Protein AF-A0A821RVP7-F1 (afdb_monomer_lite)

Structure (mmCIF, N/CA/C/O backbone):
data_AF-A0A821RVP7-F1
#
_entry.id   AF-A0A821RVP7-F1
#
loop_
_atom_site.group_PDB
_atom_site.id
_atom_site.type_symbol
_atom_site.label_atom_id
_atom_site.label_alt_id
_atom_site.label_comp_id
_atom_site.label_asym_id
_atom_site.label_entity_id
_atom_site.label_seq_id
_atom_site.pdbx_PDB_ins_code
_atom_site.Cartn_x
_atom_site.Cartn_y
_atom_site.Cartn_z
_atom_site.occupancy
_atom_site.B_iso_or_equiv
_atom_site.auth_seq_id
_atom_site.auth_comp_id
_atom_site.auth_asym_id
_atom_site.auth_atom_id
_atom_site.pdbx_PDB_model_num
ATOM 1 N N . MET A 1 1 ? 6.233 19.933 12.394 1.00 70.19 1 MET A N 1
ATOM 2 C CA . MET A 1 1 ? 6.337 18.814 11.424 1.00 70.19 1 MET A CA 1
ATOM 3 C C . MET A 1 1 ? 7.569 17.988 11.780 1.00 70.19 1 MET A C 1
ATOM 5 O O . MET A 1 1 ? 8.548 18.591 12.192 1.00 70.19 1 MET A O 1
ATOM 9 N N . CYS A 1 2 ? 7.526 16.652 11.688 1.00 87.62 2 CYS A N 1
ATOM 10 C CA . CYS A 1 2 ? 8.722 15.821 11.910 1.00 87.62 2 CYS A CA 1
ATOM 11 C C . CYS A 1 2 ? 9.646 15.898 10.683 1.00 87.62 2 CYS A C 1
ATOM 13 O O . CYS A 1 2 ? 9.154 15.928 9.555 1.00 87.62 2 CYS A O 1
ATOM 15 N N . ALA A 1 3 ? 10.965 15.889 10.887 1.00 90.12 3 ALA A N 1
ATOM 16 C CA . ALA A 1 3 ? 11.925 15.782 9.787 1.00 90.12 3 ALA A CA 1
ATOM 17 C C . ALA A 1 3 ? 11.928 14.361 9.188 1.00 90.12 3 ALA A C 1
ATOM 19 O O . ALA A 1 3 ? 11.632 13.383 9.880 1.00 90.12 3 ALA A O 1
ATOM 20 N N . ARG A 1 4 ? 12.284 14.235 7.904 1.00 82.75 4 ARG A N 1
ATOM 21 C CA . ARG A 1 4 ? 12.359 12.937 7.214 1.00 82.75 4 ARG A CA 1
ATOM 22 C C . ARG A 1 4 ? 13.430 12.051 7.860 1.00 82.75 4 ARG A C 1
ATOM 24 O O . ARG A 1 4 ? 14.545 12.509 8.083 1.00 82.75 4 ARG A O 1
ATOM 31 N N . ARG A 1 5 ? 13.100 10.781 8.109 1.00 81.44 5 ARG A N 1
ATOM 32 C CA . ARG A 1 5 ? 13.926 9.769 8.797 1.00 81.44 5 ARG A CA 1
ATOM 33 C C . ARG A 1 5 ? 14.326 10.157 10.227 1.00 81.44 5 ARG A C 1
ATOM 35 O O . ARG A 1 5 ? 15.293 9.619 10.752 1.00 81.44 5 ARG A O 1
ATOM 42 N N . SER A 1 6 ? 13.595 11.077 10.856 1.00 90.81 6 SER A N 1
ATOM 43 C CA . SER A 1 6 ? 13.812 11.424 12.263 1.00 90.81 6 SER A CA 1
ATOM 44 C C . SER A 1 6 ? 13.105 10.451 13.201 1.00 90.81 6 SER A C 1
ATOM 46 O O . SER A 1 6 ? 12.112 9.825 12.828 1.00 90.81 6 SER A O 1
ATOM 48 N N . GLN A 1 7 ? 13.564 10.407 14.451 1.00 90.75 7 GLN A N 1
ATOM 49 C CA . GLN A 1 7 ? 12.915 9.661 15.529 1.00 90.75 7 GLN A CA 1
ATOM 50 C C . GLN A 1 7 ? 11.424 10.030 15.675 1.00 90.75 7 GLN A C 1
ATOM 52 O O . GLN A 1 7 ? 10.574 9.150 15.740 1.00 90.75 7 GLN A O 1
ATOM 57 N N . CYS A 1 8 ? 11.093 11.323 15.578 1.00 92.44 8 CYS A N 1
ATOM 58 C CA . CYS A 1 8 ? 9.714 11.831 15.567 1.00 92.44 8 CYS A CA 1
ATOM 59 C C . CYS A 1 8 ? 8.853 11.200 14.457 1.00 92.44 8 CYS A C 1
ATOM 61 O O . CYS A 1 8 ? 7.689 10.874 14.687 1.00 92.44 8 CYS A O 1
ATOM 63 N N . GLU A 1 9 ? 9.394 11.033 13.239 1.00 89.75 9 GLU A N 1
ATOM 64 C CA . GLU A 1 9 ? 8.648 10.399 12.138 1.00 89.75 9 GLU A CA 1
ATOM 65 C C . GLU A 1 9 ? 8.383 8.922 12.446 1.00 89.75 9 GLU A C 1
ATOM 67 O O . GLU A 1 9 ? 7.269 8.448 12.230 1.00 89.75 9 GLU A O 1
ATOM 72 N N . LEU A 1 10 ? 9.386 8.213 12.972 1.00 87.69 10 LEU A N 1
ATOM 73 C CA . LEU A 1 10 ? 9.284 6.792 13.304 1.00 87.69 10 LEU A CA 1
ATOM 74 C C . LEU A 1 10 ? 8.268 6.541 14.424 1.00 87.69 10 LEU A C 1
ATOM 76 O O . LEU A 1 10 ? 7.445 5.640 14.296 1.00 87.69 10 LEU A O 1
ATOM 80 N N . GLU A 1 11 ? 8.270 7.369 15.468 1.00 91.12 11 GLU A N 1
ATOM 81 C CA . GLU A 1 11 ? 7.310 7.296 16.579 1.00 91.12 11 GLU A CA 1
ATOM 82 C C . GLU A 1 11 ? 5.879 7.593 16.132 1.00 91.12 11 GLU A C 1
ATOM 84 O O . GLU A 1 11 ? 4.936 6.897 16.513 1.00 91.12 11 GLU A O 1
ATOM 89 N N . LYS A 1 12 ? 5.689 8.603 15.275 1.00 91.19 12 LYS A N 1
ATOM 90 C CA . LYS A 1 12 ? 4.366 8.867 14.698 1.00 91.19 12 LYS A CA 1
ATOM 91 C C . LYS A 1 12 ? 3.891 7.724 13.819 1.00 91.19 12 LYS A C 1
ATOM 93 O O . LYS A 1 12 ? 2.705 7.407 13.823 1.00 91.19 12 LYS A O 1
ATOM 98 N N . LEU A 1 13 ? 4.799 7.125 13.055 1.00 90.81 13 LEU A N 1
ATOM 99 C CA . LEU A 1 13 ? 4.463 5.998 12.207 1.00 90.81 13 LEU A CA 1
ATOM 100 C C . LEU A 1 13 ? 4.052 4.793 13.059 1.00 90.81 13 LEU A C 1
ATOM 102 O O . LEU A 1 13 ? 2.975 4.263 12.836 1.00 90.81 13 LEU A O 1
ATOM 106 N N . SER A 1 14 ? 4.835 4.413 14.070 1.00 88.94 14 SER A N 1
ATOM 107 C CA . SER A 1 14 ? 4.558 3.229 14.898 1.00 88.94 14 SER A CA 1
ATOM 108 C C . SER A 1 14 ? 3.291 3.335 15.751 1.00 88.94 14 SER A C 1
ATOM 110 O O . SER A 1 14 ? 2.691 2.319 16.091 1.00 88.94 14 SER A O 1
ATOM 112 N N . THR A 1 15 ? 2.861 4.553 16.083 1.00 92.94 15 THR A N 1
ATOM 113 C CA . THR A 1 15 ? 1.634 4.811 16.856 1.00 92.94 15 THR A CA 1
ATOM 114 C C . THR A 1 15 ? 0.389 4.992 15.983 1.00 92.94 15 THR A C 1
ATOM 116 O O . THR A 1 15 ? -0.731 5.023 16.495 1.00 92.94 15 THR A O 1
ATOM 119 N N . SER A 1 16 ? 0.549 5.088 14.660 1.00 95.12 16 SER A N 1
ATOM 120 C CA . SER A 1 16 ? -0.564 5.253 13.723 1.00 95.12 16 SER A CA 1
ATOM 121 C C . SER A 1 16 ? -1.137 3.904 13.290 1.00 95.12 16 SER A C 1
ATOM 123 O O . SER A 1 16 ? -0.413 3.021 12.848 1.00 95.12 16 SER A O 1
ATOM 125 N N . LYS A 1 17 ? -2.467 3.758 13.315 1.00 96.81 17 LYS A N 1
ATOM 126 C CA . LYS A 1 17 ? -3.141 2.547 12.799 1.00 96.81 17 LYS A CA 1
ATOM 127 C C . LYS A 1 17 ? -3.002 2.397 11.283 1.00 96.81 17 LYS A C 1
ATO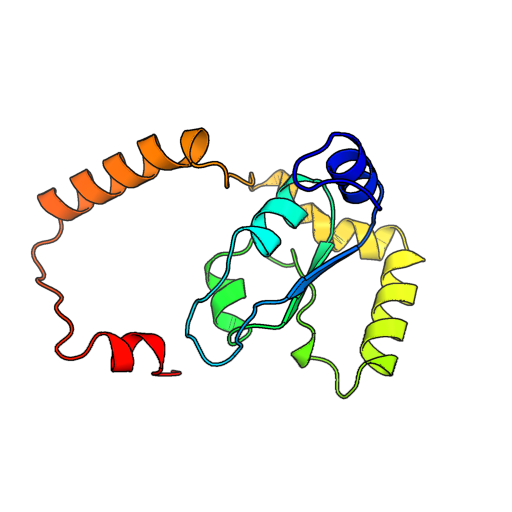M 129 O O . LYS A 1 17 ? -2.848 1.292 10.769 1.00 96.81 17 LYS A O 1
ATOM 134 N N . PHE A 1 18 ? -3.054 3.518 10.568 1.00 97.88 18 PHE A N 1
ATOM 135 C CA . PHE A 1 18 ? -3.056 3.559 9.110 1.00 97.88 18 PHE A CA 1
ATOM 136 C C . PHE A 1 18 ? -1.957 4.473 8.580 1.00 97.88 18 PHE A C 1
ATOM 138 O O . PHE A 1 18 ? -1.623 5.482 9.202 1.00 97.88 18 PHE A O 1
ATOM 145 N N . TYR A 1 19 ? -1.451 4.154 7.392 1.00 97.12 19 TYR A N 1
ATOM 146 C CA . TYR A 1 19 ? -0.480 4.979 6.682 1.00 97.12 19 TYR A CA 1
ATOM 147 C C . TYR A 1 19 ? -0.873 5.144 5.211 1.00 97.12 19 TYR A C 1
ATOM 149 O O . TYR A 1 19 ? -1.109 4.157 4.516 1.00 97.12 19 TYR A O 1
ATOM 157 N N . LEU A 1 20 ? -0.918 6.385 4.716 1.00 96.88 20 LEU A N 1
ATOM 158 C CA . LEU A 1 20 ? -1.166 6.673 3.299 1.00 96.88 20 LEU A CA 1
ATOM 159 C C . LEU A 1 20 ? 0.091 6.356 2.474 1.00 96.88 20 LEU A C 1
ATOM 161 O O . LEU A 1 20 ? 0.977 7.192 2.299 1.00 96.88 20 LEU A O 1
ATOM 165 N N . ALA A 1 21 ? 0.161 5.133 1.955 1.00 96.75 21 ALA A N 1
ATOM 166 C CA . ALA A 1 21 ? 1.231 4.644 1.091 1.00 96.75 21 ALA A CA 1
ATOM 167 C C . ALA A 1 21 ? 0.887 4.888 -0.389 1.00 96.75 21 ALA A C 1
ATOM 169 O O . ALA A 1 21 ? 0.790 3.956 -1.188 1.00 96.75 21 ALA A O 1
ATOM 170 N N . PHE A 1 22 ? 0.638 6.149 -0.744 1.00 97.31 22 PHE A N 1
ATOM 171 C CA . PHE A 1 22 ? 0.257 6.526 -2.105 1.00 97.31 22 PHE A CA 1
ATOM 172 C C . PHE A 1 22 ? 1.483 6.660 -2.997 1.00 97.31 22 PHE A C 1
ATOM 174 O O . PHE A 1 22 ? 2.512 7.218 -2.602 1.00 97.31 22 PHE A O 1
ATOM 181 N N . GLU A 1 23 ? 1.353 6.170 -4.221 1.00 96.06 23 GLU A N 1
ATOM 182 C CA . GLU A 1 23 ? 2.386 6.298 -5.227 1.00 96.06 23 GLU A CA 1
ATOM 183 C C . GLU A 1 23 ? 2.199 7.553 -6.059 1.00 96.06 23 GLU A C 1
ATOM 185 O O . GLU A 1 23 ? 1.084 8.003 -6.316 1.00 96.06 23 GLU A O 1
ATOM 190 N N . SER A 1 24 ? 3.322 8.130 -6.482 1.00 92.75 24 SER A N 1
ATOM 191 C CA . SER A 1 24 ? 3.342 9.358 -7.283 1.00 92.75 24 SER A CA 1
ATOM 192 C C . SER A 1 24 ? 2.682 9.179 -8.651 1.00 92.75 24 SER A C 1
ATOM 194 O O . SER A 1 24 ? 2.331 10.158 -9.302 1.00 92.75 24 SER A O 1
ATOM 196 N N . THR A 1 25 ? 2.505 7.936 -9.099 1.00 87.81 25 THR A N 1
ATOM 197 C CA . THR A 1 25 ? 1.805 7.599 -10.332 1.00 87.81 25 THR A CA 1
ATOM 198 C C . THR A 1 25 ? 1.065 6.277 -10.190 1.00 87.81 25 THR A C 1
ATOM 200 O O . THR A 1 25 ? 1.545 5.337 -9.560 1.00 87.81 25 THR A O 1
ATOM 203 N N . THR A 1 26 ? -0.107 6.200 -10.818 1.00 86.94 26 THR A N 1
ATOM 204 C CA . THR A 1 26 ? -0.892 4.960 -10.915 1.00 86.94 26 THR A CA 1
ATOM 205 C C . THR A 1 26 ? -0.751 4.264 -12.268 1.00 86.94 26 THR A C 1
ATOM 207 O O . THR A 1 26 ? -1.261 3.161 -12.441 1.00 86.94 26 THR A O 1
ATOM 210 N N . LEU A 1 27 ? -0.061 4.904 -13.219 1.00 84.00 27 LEU A N 1
ATOM 211 C CA . LEU A 1 27 ? 0.050 4.453 -14.609 1.00 84.00 27 LEU A CA 1
ATOM 212 C C . LEU A 1 27 ? 1.157 3.418 -14.816 1.00 84.00 27 LEU A C 1
ATOM 214 O O . LEU A 1 27 ? 1.225 2.791 -15.867 1.00 84.00 27 LEU A O 1
ATOM 218 N N . ARG A 1 28 ? 2.062 3.276 -13.846 1.00 84.75 28 ARG A N 1
ATOM 219 C CA . ARG A 1 28 ? 3.213 2.383 -13.954 1.00 84.75 28 ARG A CA 1
ATOM 220 C C . ARG A 1 28 ? 2.874 1.031 -13.359 1.00 84.75 28 ARG A C 1
ATOM 222 O O . ARG A 1 28 ? 2.549 0.938 -12.173 1.00 84.75 28 ARG A O 1
ATOM 229 N N . ARG A 1 29 ? 2.990 -0.011 -14.181 1.00 83.69 29 ARG A N 1
ATOM 230 C CA . ARG A 1 29 ? 2.893 -1.399 -13.735 1.00 83.69 29 ARG A CA 1
ATOM 231 C C . ARG A 1 29 ? 3.901 -1.640 -12.613 1.00 83.69 29 ARG A C 1
ATOM 233 O O . ARG A 1 29 ? 5.052 -1.223 -12.705 1.00 83.69 29 ARG A O 1
ATOM 240 N N . ASP A 1 30 ? 3.446 -2.302 -11.552 1.00 87.06 30 ASP A N 1
ATOM 241 C CA . ASP A 1 30 ? 4.285 -2.788 -10.447 1.00 87.06 30 ASP A CA 1
ATOM 242 C C . ASP A 1 30 ? 5.097 -1.714 -9.702 1.00 87.06 30 ASP A C 1
ATOM 244 O O . ASP A 1 30 ? 5.980 -2.037 -8.907 1.00 87.06 30 ASP A O 1
ATOM 248 N N . TYR A 1 31 ? 4.774 -0.434 -9.904 1.00 91.81 31 TYR A N 1
ATOM 249 C CA . TYR A 1 31 ? 5.430 0.677 -9.229 1.00 91.81 31 TYR A CA 1
ATOM 250 C C . TYR A 1 31 ? 4.963 0.767 -7.774 1.00 91.81 31 TYR A C 1
ATOM 252 O O . TYR A 1 31 ? 4.017 1.480 -7.452 1.00 91.81 31 TYR A O 1
ATOM 260 N N . ILE A 1 32 ? 5.611 -0.014 -6.910 1.00 94.06 32 ILE A N 1
ATOM 261 C CA . ILE A 1 32 ? 5.384 -0.079 -5.463 1.00 94.06 32 ILE A CA 1
ATOM 262 C C . ILE A 1 32 ? 6.711 0.247 -4.776 1.00 94.06 32 ILE A C 1
ATOM 264 O O . ILE A 1 32 ? 7.713 -0.441 -4.967 1.00 94.06 32 ILE A O 1
ATOM 268 N N . THR A 1 33 ? 6.726 1.321 -3.994 1.00 93.56 33 THR A N 1
ATOM 269 C CA . THR A 1 33 ? 7.944 1.926 -3.441 1.00 93.56 33 THR A CA 1
ATOM 270 C C . THR A 1 33 ? 8.137 1.600 -1.960 1.00 93.56 33 THR A C 1
ATOM 272 O O . THR A 1 33 ? 7.416 0.795 -1.364 1.00 93.56 33 THR A O 1
ATOM 275 N N . GLU A 1 34 ? 9.122 2.241 -1.325 1.00 92.88 34 GLU A N 1
ATOM 276 C CA . GLU A 1 34 ? 9.436 2.062 0.089 1.00 92.88 34 GLU A CA 1
ATOM 277 C C . GLU A 1 34 ? 8.266 2.416 1.005 1.00 92.88 34 GLU A C 1
ATOM 279 O O . GLU A 1 34 ? 8.191 1.883 2.106 1.00 92.88 34 GLU A O 1
ATOM 284 N N . LYS A 1 35 ? 7.342 3.285 0.570 1.00 93.56 35 LYS A N 1
ATOM 285 C CA . LYS A 1 35 ? 6.198 3.729 1.384 1.00 93.56 35 LYS A CA 1
ATOM 286 C C . LYS A 1 35 ? 5.354 2.547 1.857 1.00 93.56 35 LYS A C 1
ATOM 288 O O . LYS A 1 35 ? 5.012 2.473 3.037 1.00 93.56 35 LYS A O 1
ATOM 293 N N . PHE A 1 36 ? 5.069 1.614 0.948 1.00 96.62 36 PHE A N 1
ATOM 294 C CA . PHE A 1 36 ? 4.301 0.408 1.238 1.00 96.62 36 PHE A CA 1
ATOM 295 C C . PHE A 1 36 ? 5.017 -0.466 2.269 1.00 96.62 36 PHE A C 1
ATOM 297 O O . PHE A 1 36 ? 4.488 -0.745 3.343 1.00 96.62 36 PHE A O 1
ATOM 304 N N . TRP A 1 37 ? 6.266 -0.829 1.998 1.00 94.81 37 TRP A N 1
ATOM 305 C CA . TRP A 1 37 ? 7.019 -1.737 2.860 1.00 94.81 37 TRP A CA 1
ATOM 306 C C . TRP A 1 37 ? 7.377 -1.132 4.216 1.00 94.81 37 TRP A C 1
ATOM 308 O O . TRP A 1 37 ? 7.293 -1.805 5.244 1.00 94.81 37 TRP A O 1
ATOM 318 N N . ARG A 1 38 ? 7.709 0.163 4.235 1.00 92.38 38 ARG A N 1
ATOM 319 C CA . ARG A 1 38 ? 7.978 0.923 5.456 1.00 92.38 38 ARG A CA 1
ATOM 320 C C . ARG A 1 38 ? 6.772 0.896 6.385 1.00 92.38 38 ARG A C 1
ATOM 322 O O . ARG A 1 38 ? 6.952 0.694 7.581 1.00 92.38 38 ARG A O 1
ATOM 329 N N . SER A 1 39 ? 5.563 1.051 5.847 1.00 94.44 39 SER A N 1
ATOM 330 C CA . SER A 1 39 ? 4.331 1.025 6.639 1.00 94.44 39 SER A CA 1
ATOM 331 C C . SER A 1 39 ? 4.087 -0.337 7.304 1.00 94.44 39 SER A C 1
ATOM 333 O O . SER A 1 39 ? 3.847 -0.391 8.512 1.00 94.44 39 SER A O 1
ATOM 335 N N . LEU A 1 40 ? 4.267 -1.437 6.561 1.00 95.69 40 LEU A N 1
ATOM 336 C CA . LEU A 1 40 ? 4.130 -2.795 7.089 1.00 95.69 40 LEU A CA 1
ATOM 337 C C . LEU A 1 40 ? 5.193 -3.088 8.154 1.00 95.69 40 LEU A C 1
ATOM 339 O O . LEU A 1 40 ? 4.885 -3.687 9.186 1.00 95.69 40 LEU A O 1
ATOM 343 N N . SER A 1 41 ? 6.430 -2.636 7.939 1.00 93.00 41 SER A N 1
ATOM 344 C CA . SER A 1 41 ? 7.530 -2.831 8.888 1.00 93.00 41 SER A CA 1
ATOM 345 C C . SER A 1 41 ? 7.323 -2.107 10.219 1.00 93.00 41 SER A C 1
ATOM 347 O O . SER A 1 41 ? 7.860 -2.560 11.222 1.00 93.00 41 SER A O 1
ATOM 349 N N . HIS A 1 42 ? 6.547 -1.020 10.249 1.00 92.44 42 HIS A N 1
ATOM 350 C CA . HIS A 1 42 ? 6.300 -0.224 11.460 1.00 92.44 42 HIS A CA 1
ATOM 351 C C . HIS A 1 42 ? 4.953 -0.521 12.124 1.00 92.44 42 HIS A C 1
ATOM 353 O O . HIS A 1 42 ? 4.474 0.271 12.924 1.00 92.44 42 HIS A O 1
ATOM 359 N N . GLY A 1 43 ? 4.318 -1.648 11.797 1.00 93.56 43 GLY A N 1
ATOM 360 C CA . GLY A 1 43 ? 3.082 -2.052 12.475 1.00 93.56 43 GLY A CA 1
ATOM 361 C C . GLY A 1 43 ? 1.806 -1.410 11.930 1.00 93.56 43 GLY A C 1
ATOM 362 O O . GLY A 1 43 ? 0.727 -1.792 12.361 1.00 93.56 43 GLY A O 1
ATOM 363 N N . THR A 1 44 ? 1.899 -0.508 10.954 1.00 96.00 44 THR A N 1
ATOM 364 C CA . THR A 1 44 ? 0.732 0.192 10.393 1.00 96.00 44 THR A CA 1
ATOM 365 C C . THR A 1 44 ? 0.074 -0.594 9.259 1.00 96.00 44 THR A C 1
ATOM 367 O O . THR A 1 44 ? 0.722 -1.417 8.603 1.00 96.00 44 THR A O 1
ATOM 370 N N . ILE A 1 45 ? -1.204 -0.314 8.990 1.00 98.06 45 ILE A N 1
ATOM 371 C CA . ILE A 1 45 ? -1.915 -0.816 7.810 1.00 98.06 45 ILE A CA 1
ATOM 372 C C . ILE A 1 45 ? -1.736 0.185 6.649 1.00 98.06 45 ILE A C 1
ATOM 374 O O . ILE A 1 45 ? -2.237 1.313 6.736 1.00 98.06 45 ILE A O 1
ATOM 378 N N . PRO A 1 46 ? -1.055 -0.184 5.547 1.00 98.12 46 PRO A N 1
ATOM 379 C CA . PRO A 1 46 ? -0.985 0.659 4.360 1.00 98.12 46 PRO A CA 1
ATOM 380 C C . PRO A 1 46 ? -2.350 0.830 3.699 1.00 98.12 46 PRO A C 1
ATOM 382 O O . PRO A 1 46 ? -3.009 -0.143 3.328 1.00 98.12 46 PRO A O 1
ATOM 385 N N . ILE A 1 47 ? -2.707 2.085 3.451 1.00 98.56 47 ILE A N 1
ATOM 386 C CA . ILE A 1 47 ? -3.740 2.487 2.501 1.00 98.56 47 ILE A CA 1
ATOM 387 C C . ILE A 1 47 ? -3.012 2.833 1.206 1.00 98.56 47 ILE A C 1
ATOM 389 O O . ILE A 1 47 ? -2.245 3.798 1.162 1.00 98.56 47 ILE A O 1
ATOM 393 N N . VAL A 1 48 ? -3.214 2.039 0.162 1.00 98.25 48 VAL A N 1
ATOM 394 C CA . VAL A 1 48 ? -2.448 2.159 -1.081 1.00 98.25 48 VAL A CA 1
ATOM 395 C C . VAL A 1 48 ? -3.277 2.790 -2.192 1.00 98.25 48 VAL A C 1
ATOM 397 O O . VAL A 1 48 ? -4.461 2.496 -2.360 1.00 98.25 48 VAL A O 1
ATOM 400 N N . PHE A 1 49 ? -2.623 3.628 -2.989 1.00 97.00 49 PHE A N 1
ATOM 401 C CA . PHE A 1 49 ? -3.160 4.185 -4.226 1.00 97.00 49 PHE A CA 1
ATOM 402 C C . PHE A 1 49 ? -2.025 4.217 -5.248 1.00 97.00 49 PHE A C 1
ATOM 404 O O . PHE A 1 49 ? -1.076 4.981 -5.098 1.00 97.00 49 PHE A O 1
ATOM 411 N N . GLY A 1 50 ? -2.087 3.344 -6.251 1.00 94.19 50 GLY A N 1
ATOM 412 C CA . GLY A 1 50 ? -0.971 3.097 -7.164 1.00 94.19 50 GLY A CA 1
ATOM 413 C C . GLY A 1 50 ? -1.378 2.167 -8.314 1.00 94.19 50 GLY A C 1
ATOM 414 O O . GLY A 1 50 ? -2.472 2.373 -8.868 1.00 94.19 50 GLY A O 1
ATOM 415 N N . PRO A 1 51 ? -0.546 1.170 -8.686 1.00 93.75 51 PRO A N 1
ATOM 416 C CA . PRO A 1 51 ? -0.865 0.197 -9.736 1.00 93.75 51 PRO A CA 1
ATOM 417 C C . PRO A 1 51 ? -2.124 -0.627 -9.426 1.00 93.75 51 PRO A C 1
ATOM 419 O O . PRO A 1 51 ? -2.739 -0.486 -8.366 1.00 93.75 51 PRO A O 1
ATOM 422 N N . LYS A 1 52 ? -2.528 -1.498 -10.363 1.00 93.56 52 LYS A N 1
ATOM 423 C CA . LYS A 1 52 ? -3.660 -2.427 -10.187 1.00 93.56 52 LYS A CA 1
ATOM 424 C C . LYS A 1 52 ? -3.499 -3.246 -8.897 1.00 93.56 52 LYS A C 1
ATOM 426 O O . LYS A 1 52 ? -2.388 -3.628 -8.535 1.00 93.56 52 LYS A O 1
ATOM 431 N N . ARG A 1 53 ? -4.617 -3.584 -8.243 1.00 95.44 53 ARG A N 1
ATOM 432 C CA . ARG A 1 53 ? -4.650 -4.384 -7.002 1.00 95.44 53 ARG A CA 1
ATOM 433 C C . ARG A 1 53 ? -3.796 -5.658 -7.089 1.00 95.44 53 ARG A C 1
ATOM 435 O O . ARG A 1 53 ? -3.005 -5.926 -6.189 1.00 95.44 53 ARG A O 1
ATOM 442 N N . ARG A 1 54 ? -3.865 -6.365 -8.223 1.00 94.25 54 ARG A N 1
ATOM 443 C CA . ARG A 1 54 ? -3.085 -7.586 -8.497 1.00 94.25 54 ARG A CA 1
ATOM 444 C C . ARG A 1 54 ? -1.567 -7.401 -8.368 1.00 94.25 54 ARG A C 1
ATOM 446 O O . ARG A 1 54 ? -0.879 -8.335 -7.969 1.00 94.25 54 ARG A O 1
ATOM 453 N N . SER A 1 55 ? -1.030 -6.214 -8.675 1.00 94.19 55 SER A N 1
ATOM 454 C CA . SER A 1 55 ? 0.399 -5.917 -8.491 1.00 94.19 55 SER A CA 1
ATOM 455 C C . SER A 1 55 ? 0.805 -5.965 -7.019 1.00 94.19 55 SER A C 1
ATOM 457 O O . SER A 1 55 ? 1.887 -6.453 -6.705 1.00 94.19 55 SER A O 1
ATOM 459 N N . TYR A 1 56 ? -0.070 -5.503 -6.120 1.00 96.00 56 TYR A N 1
ATOM 460 C CA . TYR A 1 56 ? 0.141 -5.614 -4.679 1.00 96.00 56 TYR A CA 1
ATOM 461 C C . TYR A 1 56 ? -0.051 -7.055 -4.212 1.00 96.00 56 TYR A C 1
ATOM 463 O O . TYR A 1 56 ? 0.818 -7.584 -3.533 1.00 96.00 56 TYR A O 1
ATOM 471 N N . GLU A 1 57 ? -1.138 -7.719 -4.613 1.00 95.94 57 GLU A N 1
ATOM 472 C CA . GLU A 1 57 ? -1.458 -9.091 -4.178 1.00 95.94 57 GLU A CA 1
ATOM 473 C C . GLU A 1 57 ? -0.381 -10.117 -4.546 1.00 95.94 57 GLU A C 1
ATOM 475 O O . GLU A 1 57 ? -0.199 -11.094 -3.828 1.00 95.94 57 GLU A O 1
ATOM 480 N N . ARG A 1 58 ? 0.369 -9.888 -5.630 1.00 94.56 58 ARG A N 1
ATOM 481 C CA . ARG A 1 58 ? 1.468 -10.773 -6.036 1.00 94.56 58 ARG A CA 1
ATOM 482 C C . ARG A 1 58 ? 2.668 -10.737 -5.083 1.00 94.56 58 ARG A C 1
ATOM 484 O O . ARG A 1 58 ? 3.422 -11.703 -5.044 1.00 94.56 58 ARG A O 1
ATOM 491 N N . ILE A 1 59 ? 2.884 -9.629 -4.373 1.00 92.94 59 ILE A N 1
ATOM 492 C CA . ILE A 1 59 ? 4.100 -9.416 -3.565 1.00 92.94 59 ILE A CA 1
ATOM 493 C C . ILE A 1 59 ? 3.810 -9.189 -2.081 1.00 92.94 59 ILE A C 1
ATOM 495 O O . ILE A 1 59 ? 4.680 -9.407 -1.242 1.00 92.94 59 ILE A O 1
ATOM 499 N N . ALA A 1 60 ? 2.611 -8.725 -1.745 1.00 95.81 60 ALA A N 1
ATOM 500 C CA . ALA A 1 60 ? 2.212 -8.423 -0.386 1.00 95.81 60 ALA A CA 1
ATOM 501 C C . ALA A 1 60 ? 1.762 -9.693 0.348 1.00 95.81 60 ALA A C 1
ATOM 503 O O . ALA A 1 60 ? 1.131 -10.565 -0.255 1.00 95.81 60 ALA A O 1
ATOM 504 N N . PRO A 1 61 ? 1.994 -9.782 1.668 1.00 96.56 61 PRO A N 1
ATOM 505 C CA . PRO A 1 61 ? 1.331 -10.788 2.477 1.00 96.56 61 PRO A CA 1
ATOM 506 C C . PRO A 1 61 ? -0.201 -10.691 2.333 1.00 96.56 61 PRO A C 1
ATOM 508 O O . PRO A 1 61 ? -0.751 -9.598 2.154 1.00 96.56 61 PRO A O 1
ATOM 511 N N . PRO A 1 62 ? -0.927 -11.815 2.426 1.00 95.56 62 PRO A N 1
ATOM 512 C CA . PRO A 1 62 ? -2.373 -11.812 2.259 1.00 95.56 62 PRO A CA 1
ATOM 513 C C . PRO A 1 62 ? -3.043 -10.934 3.321 1.00 95.56 62 PRO A C 1
ATOM 515 O O . PRO A 1 62 ? -2.670 -10.965 4.496 1.00 95.56 62 PRO A O 1
ATOM 518 N N . ASN A 1 63 ? -4.062 -10.180 2.903 1.00 96.94 63 ASN A N 1
ATOM 519 C CA . ASN A 1 63 ? -4.838 -9.289 3.768 1.00 96.94 63 ASN A CA 1
ATOM 520 C C . ASN A 1 63 ? -3.985 -8.257 4.541 1.00 96.94 63 ASN A C 1
ATOM 522 O O . ASN A 1 63 ? -4.291 -7.935 5.683 1.00 96.94 63 ASN A O 1
ATOM 526 N N . SER A 1 64 ? -2.893 -7.748 3.960 1.00 98.00 64 SER A N 1
ATOM 527 C CA . SER A 1 64 ? -1.987 -6.821 4.657 1.00 98.00 64 SER A CA 1
ATOM 528 C C . SER A 1 64 ? -2.218 -5.337 4.351 1.00 98.00 64 SER A C 1
ATOM 530 O O . SER A 1 64 ? -1.482 -4.503 4.872 1.00 98.00 64 SER A O 1
ATOM 532 N N . PHE A 1 65 ? -3.163 -4.980 3.477 1.00 98.38 65 PHE A N 1
ATOM 533 C CA . PHE A 1 65 ? -3.330 -3.607 2.990 1.00 98.38 65 PHE A CA 1
ATOM 534 C C . PHE A 1 65 ? -4.773 -3.286 2.595 1.00 98.38 65 PHE A C 1
ATOM 536 O O . PHE A 1 65 ? -5.571 -4.182 2.325 1.00 98.38 65 PHE A O 1
ATOM 543 N N . ILE A 1 66 ? -5.081 -1.991 2.512 1.00 98.62 66 ILE A N 1
ATOM 544 C CA . ILE A 1 66 ? -6.359 -1.457 2.032 1.00 98.62 66 ILE A CA 1
ATOM 545 C C . ILE A 1 66 ? -6.119 -0.777 0.681 1.00 98.62 66 ILE A C 1
ATOM 547 O O . ILE A 1 66 ? -5.323 0.157 0.587 1.00 98.62 66 ILE A O 1
ATOM 551 N N . TYR A 1 67 ? -6.791 -1.240 -0.375 1.00 98.31 67 TYR A N 1
ATOM 552 C CA . TYR A 1 67 ? -6.676 -0.669 -1.719 1.00 98.31 67 TYR A CA 1
ATOM 553 C C . TYR A 1 67 ? -7.686 0.467 -1.890 1.00 98.31 67 TYR A C 1
ATOM 555 O O . TYR A 1 67 ? -8.891 0.236 -1.912 1.00 98.31 67 TYR A O 1
ATOM 563 N N . ALA A 1 68 ? -7.213 1.708 -2.010 1.00 98.12 68 ALA A N 1
ATOM 564 C CA . ALA A 1 68 ? -8.094 2.876 -2.018 1.00 98.12 68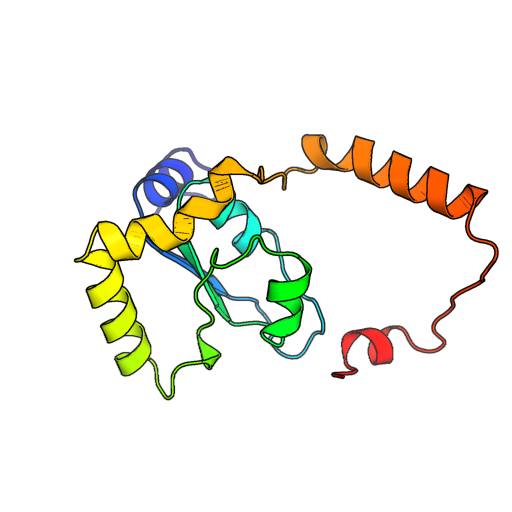 ALA A CA 1
ATOM 565 C C . ALA A 1 68 ? -9.061 2.903 -3.216 1.00 98.12 68 ALA A C 1
ATOM 567 O O . ALA A 1 68 ? -10.157 3.438 -3.091 1.00 98.12 68 ALA A O 1
ATOM 568 N N . LYS A 1 69 ? -8.689 2.302 -4.356 1.00 96.12 69 LYS A N 1
ATOM 569 C CA . LYS A 1 69 ? -9.542 2.250 -5.557 1.00 96.12 69 LYS A CA 1
ATOM 570 C C . LYS A 1 69 ? -10.645 1.178 -5.500 1.00 96.12 69 LYS A C 1
ATOM 572 O O . LYS A 1 69 ? -11.412 1.091 -6.449 1.00 96.12 69 LYS A O 1
ATOM 577 N N . ASP A 1 70 ? -10.741 0.391 -4.423 1.00 97.44 70 ASP A N 1
ATOM 578 C CA . ASP A 1 70 ? -11.892 -0.507 -4.207 1.00 97.44 70 ASP A CA 1
ATOM 579 C C . ASP A 1 70 ? -13.140 0.250 -3.716 1.00 97.44 70 ASP A C 1
ATOM 581 O O . ASP A 1 70 ? -14.233 -0.309 -3.674 1.00 97.44 70 ASP A O 1
ATOM 585 N N . TYR A 1 71 ? -12.989 1.522 -3.338 1.00 98.00 71 TYR A N 1
ATOM 586 C CA . TYR A 1 71 ? -14.064 2.365 -2.827 1.00 98.00 71 TYR A CA 1
ATOM 587 C C . TYR A 1 71 ? -14.510 3.346 -3.911 1.00 98.00 71 TYR A C 1
ATOM 589 O O . TYR A 1 71 ? -13.681 3.899 -4.634 1.00 98.00 71 TYR A O 1
ATOM 597 N N . SER A 1 72 ? -15.820 3.586 -3.999 1.00 96.81 72 SER A N 1
ATOM 598 C CA . SER A 1 72 ? -16.420 4.530 -4.953 1.00 96.81 72 SER A CA 1
ATOM 599 C C . SER A 1 72 ? -15.930 5.963 -4.764 1.00 96.81 72 SER A C 1
ATOM 601 O O . SER A 1 72 ? -15.826 6.719 -5.728 1.00 96.81 72 SER A O 1
ATOM 603 N N . ASP A 1 73 ? -15.643 6.338 -3.518 1.00 97.00 73 ASP A N 1
ATOM 604 C CA . ASP A 1 73 ? -15.334 7.702 -3.118 1.00 97.00 73 ASP A CA 1
ATOM 605 C C . ASP A 1 73 ? -14.535 7.738 -1.794 1.00 97.00 73 ASP A C 1
ATOM 607 O O . ASP A 1 73 ? -14.525 6.763 -1.025 1.00 97.00 73 ASP A O 1
ATOM 611 N N . PRO A 1 74 ? -13.855 8.864 -1.497 1.00 97.44 74 PRO A N 1
ATOM 612 C CA . PRO A 1 74 ? -13.090 9.023 -0.263 1.00 97.44 74 PRO A CA 1
ATOM 613 C C . PRO A 1 74 ? -13.920 8.909 1.022 1.00 97.44 74 PRO A C 1
ATOM 615 O O . PRO A 1 74 ? -13.377 8.507 2.051 1.00 97.44 74 PRO A O 1
ATOM 618 N N . GLN A 1 75 ? -15.210 9.257 1.001 1.00 98.38 75 GLN A N 1
ATOM 619 C CA . GLN A 1 75 ? -16.084 9.195 2.172 1.00 98.38 75 GLN A CA 1
ATOM 620 C C . GLN A 1 75 ? -16.362 7.740 2.564 1.00 98.38 75 GLN A C 1
ATOM 622 O O . GLN A 1 75 ? -16.290 7.397 3.747 1.00 98.38 75 GLN A O 1
ATOM 627 N N . THR A 1 76 ? -16.595 6.869 1.583 1.00 98.50 76 THR A N 1
ATOM 628 C CA . THR A 1 76 ? -16.794 5.431 1.790 1.00 98.50 76 THR A CA 1
ATOM 629 C C . THR A 1 76 ? -15.515 4.768 2.310 1.00 98.50 76 THR A C 1
ATOM 631 O O . THR A 1 76 ? -15.574 4.006 3.278 1.00 98.50 76 THR A O 1
ATOM 634 N N . LEU A 1 77 ? -14.342 5.128 1.769 1.00 98.50 77 LEU A N 1
ATOM 635 C CA . LEU A 1 77 ? -13.055 4.696 2.329 1.00 98.50 77 LEU A CA 1
ATOM 636 C C . LEU A 1 77 ? -12.891 5.178 3.779 1.00 98.50 77 LEU A C 1
ATOM 638 O O . LEU A 1 77 ? -12.550 4.392 4.658 1.00 98.50 77 LEU A O 1
ATOM 642 N N . ALA A 1 78 ? -13.161 6.455 4.057 1.00 98.31 78 ALA A N 1
ATOM 643 C CA . ALA A 1 78 ? -13.036 7.011 5.401 1.00 98.31 78 ALA A CA 1
ATOM 644 C C . ALA A 1 78 ? -13.962 6.317 6.412 1.00 98.31 78 ALA A C 1
ATOM 646 O O . ALA A 1 78 ? -13.563 6.112 7.560 1.00 98.31 78 ALA A O 1
ATOM 647 N N . LYS A 1 79 ? -15.174 5.927 5.995 1.00 98.38 79 LYS A N 1
ATOM 648 C CA . LYS A 1 79 ? -16.092 5.132 6.817 1.00 98.38 79 LYS A CA 1
ATOM 649 C C . LYS A 1 79 ? -15.485 3.768 7.154 1.00 98.38 79 LYS A C 1
ATOM 651 O O . LYS A 1 79 ? -15.366 3.448 8.331 1.00 98.38 79 LYS A O 1
ATOM 656 N N . HIS A 1 80 ? -14.996 3.032 6.154 1.00 98.31 80 HIS A 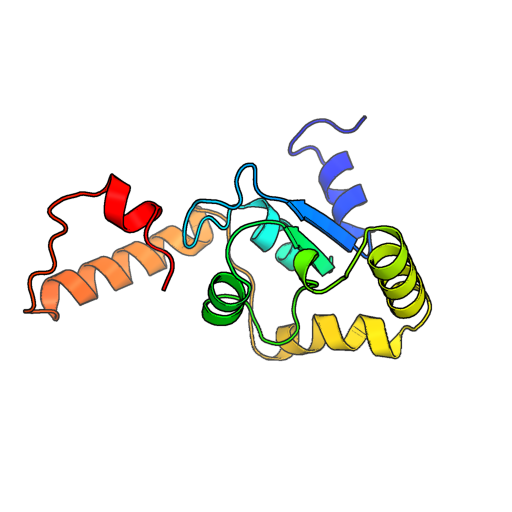N 1
ATOM 657 C CA . HIS A 1 80 ? -14.338 1.737 6.374 1.00 98.31 80 HIS A CA 1
ATOM 658 C C . HIS A 1 80 ? -13.134 1.836 7.320 1.00 98.31 80 HIS A C 1
ATOM 660 O O . HIS A 1 80 ? -12.976 1.020 8.224 1.00 98.31 80 HIS A O 1
ATOM 666 N N . LEU A 1 81 ? -12.299 2.869 7.167 1.0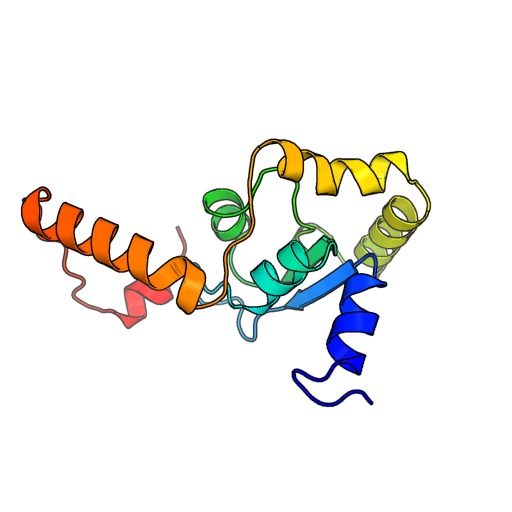0 98.31 81 LEU A N 1
ATOM 667 C CA . LEU A 1 81 ? -11.152 3.091 8.054 1.00 98.31 81 LEU A CA 1
ATOM 668 C C . LEU A 1 81 ? -11.575 3.364 9.503 1.00 98.31 81 LEU A C 1
ATOM 670 O O . LEU A 1 81 ? -10.893 2.919 10.426 1.00 98.31 81 LEU A O 1
ATOM 674 N N . LYS A 1 82 ? -12.692 4.071 9.720 1.00 98.25 82 LYS A N 1
ATOM 675 C CA . LYS A 1 82 ? -13.258 4.267 11.063 1.00 98.25 82 LYS A CA 1
ATOM 676 C C . LYS A 1 82 ? -13.756 2.951 11.648 1.00 98.25 82 LYS A C 1
ATOM 678 O O . LYS A 1 82 ? -13.433 2.665 12.796 1.00 98.25 82 LYS A O 1
ATOM 683 N N . ASP A 1 83 ? -14.465 2.148 10.861 1.00 97.94 83 ASP A N 1
ATOM 684 C CA . ASP A 1 83 ? -15.011 0.863 11.305 1.00 97.94 83 ASP A CA 1
ATOM 685 C C . ASP A 1 83 ? -13.882 -0.110 11.697 1.00 97.94 83 ASP A C 1
ATOM 687 O O . ASP A 1 83 ? -13.876 -0.650 12.806 1.00 97.94 83 ASP A O 1
ATOM 691 N N . VAL A 1 84 ? -12.856 -0.252 10.846 1.00 98.00 84 VAL A N 1
ATOM 692 C CA . VAL A 1 84 ? -11.649 -1.045 11.149 1.00 98.00 84 VAL A CA 1
ATOM 693 C C . VAL A 1 84 ? -10.886 -0.462 12.340 1.00 98.00 84 VAL A C 1
ATOM 695 O O . VAL A 1 84 ? -10.412 -1.196 13.200 1.00 98.00 84 VAL A O 1
ATOM 698 N N . GLY A 1 85 ? -10.759 0.863 12.416 1.00 96.94 85 GLY A N 1
ATOM 699 C CA . GLY A 1 85 ? -10.048 1.539 13.498 1.00 96.94 85 GLY A CA 1
ATOM 700 C C . GLY A 1 85 ? -10.743 1.428 14.858 1.00 96.94 85 GLY A C 1
ATOM 701 O O . GLY A 1 85 ? -10.056 1.469 15.880 1.00 96.94 85 GLY A O 1
ATOM 702 N N . ALA A 1 86 ? -12.068 1.285 14.887 1.00 97.81 86 ALA A N 1
ATOM 703 C CA . ALA A 1 86 ? -12.862 1.141 16.106 1.00 97.81 86 ALA A CA 1
ATOM 704 C C . ALA A 1 86 ? -12.993 -0.319 16.568 1.00 97.81 86 ALA A C 1
ATOM 706 O O . ALA A 1 86 ? -13.188 -0.566 17.756 1.00 97.81 86 ALA A O 1
ATOM 707 N N . ASN A 1 87 ? -12.862 -1.287 15.657 1.00 97.88 87 ASN A N 1
ATOM 708 C CA . ASN A 1 87 ? -13.002 -2.706 15.960 1.00 97.88 87 ASN A CA 1
ATOM 709 C C . ASN A 1 87 ? -11.638 -3.411 16.002 1.00 97.88 87 ASN A C 1
ATOM 711 O O . ASN A 1 87 ? -11.025 -3.684 14.970 1.00 97.88 87 ASN A O 1
ATOM 715 N N . GLN A 1 88 ? -11.194 -3.767 17.210 1.00 96.62 88 GLN A N 1
ATOM 716 C CA . GLN A 1 88 ? -9.910 -4.435 17.429 1.00 96.62 88 GLN A CA 1
ATOM 717 C C . GLN A 1 88 ? -9.787 -5.760 16.657 1.00 96.62 88 GLN A C 1
ATOM 719 O O . GLN A 1 88 ? -8.745 -6.024 16.062 1.00 96.62 88 GLN A O 1
ATOM 724 N N . ASN A 1 89 ? -10.859 -6.554 16.583 1.00 97.50 89 ASN A N 1
ATOM 725 C CA . ASN A 1 89 ? -10.841 -7.828 15.864 1.00 97.50 89 ASN A CA 1
ATOM 726 C C . ASN A 1 89 ? -10.675 -7.624 14.352 1.00 97.50 89 ASN A C 1
ATOM 728 O O . ASN A 1 89 ? -9.967 -8.395 13.706 1.00 97.50 89 ASN A O 1
ATOM 732 N N . GLU A 1 90 ? -11.311 -6.601 13.770 1.00 97.44 90 GLU A N 1
ATOM 733 C CA . GLU A 1 90 ? -11.117 -6.266 12.352 1.00 97.44 90 GLU A CA 1
ATOM 734 C C . GLU A 1 90 ? -9.708 -5.732 12.090 1.00 97.44 90 GLU A C 1
ATOM 736 O O . GLU A 1 90 ? -9.068 -6.144 11.123 1.00 97.44 90 GLU A O 1
ATOM 741 N N . TYR A 1 91 ? -9.194 -4.873 12.973 1.00 97.81 91 TYR A N 1
ATOM 742 C CA . TYR A 1 91 ? -7.829 -4.357 12.892 1.00 97.81 91 TYR A CA 1
ATOM 743 C C . TYR A 1 91 ? -6.790 -5.490 12.906 1.00 97.81 91 TYR A C 1
ATOM 745 O O . TYR A 1 91 ? -5.923 -5.566 12.035 1.00 97.81 91 TYR A O 1
ATOM 753 N N . GLU A 1 92 ? -6.918 -6.439 13.834 1.00 97.00 92 GLU A N 1
ATOM 754 C CA . GLU A 1 92 ? -5.985 -7.560 13.983 1.00 97.00 92 GLU A CA 1
ATOM 755 C C . GLU A 1 92 ? -5.966 -8.506 12.779 1.00 97.00 92 GLU A C 1
ATOM 757 O O . GLU A 1 92 ? -4.928 -9.106 12.479 1.00 97.00 92 GLU A O 1
ATOM 762 N N . LYS A 1 93 ? -7.066 -8.610 12.016 1.00 97.81 93 LYS A N 1
ATOM 763 C CA . LYS A 1 93 ? -7.077 -9.390 10.765 1.00 97.81 93 LYS A CA 1
ATOM 764 C C . LYS A 1 93 ? -6.025 -8.898 9.770 1.00 97.81 93 LYS A C 1
ATOM 766 O O . LYS A 1 93 ? -5.462 -9.734 9.062 1.00 97.81 93 LYS A O 1
ATOM 771 N N . TYR A 1 94 ? -5.710 -7.600 9.751 1.00 98.06 94 TYR A N 1
ATOM 772 C CA . TYR A 1 94 ? -4.667 -7.029 8.886 1.00 98.06 94 TYR A CA 1
ATOM 773 C C . TYR A 1 94 ? -3.236 -7.307 9.364 1.00 98.06 94 TYR A C 1
ATOM 775 O O . TYR A 1 94 ? -2.270 -6.944 8.689 1.00 98.06 94 TYR A O 1
ATOM 783 N N . HIS A 1 95 ? -3.070 -7.967 10.512 1.00 97.31 95 HIS A N 1
ATOM 784 C CA . HIS A 1 95 ? -1.768 -8.314 11.081 1.00 97.31 95 HIS A CA 1
ATOM 785 C C . HIS A 1 95 ? -1.534 -9.819 11.224 1.00 97.31 95 HIS A C 1
ATOM 787 O O . HIS A 1 95 ? -0.403 -10.225 11.487 1.00 97.31 95 HIS A O 1
ATOM 793 N N . LYS A 1 96 ? -2.540 -10.666 10.958 1.00 97.88 96 LYS A N 1
ATOM 794 C CA . LYS A 1 96 ? -2.415 -12.136 11.026 1.00 97.88 96 LYS A CA 1
ATOM 795 C C . LYS A 1 96 ? -1.276 -12.701 10.174 1.00 97.88 96 LYS A C 1
ATOM 797 O O . LYS A 1 96 ? -0.671 -13.704 10.541 1.00 97.88 96 LYS A O 1
ATOM 802 N N . TRP A 1 97 ? -0.959 -12.057 9.052 1.00 97.50 97 TRP A N 1
ATOM 803 C CA . TRP A 1 97 ? 0.130 -12.474 8.168 1.00 97.50 97 TRP A CA 1
ATOM 804 C C . TRP A 1 97 ? 1.505 -12.465 8.857 1.00 97.50 97 TRP A C 1
ATOM 806 O O . TRP A 1 97 ? 2.375 -13.243 8.472 1.00 97.50 97 TRP A O 1
ATOM 816 N N . ARG A 1 98 ? 1.700 -11.661 9.911 1.00 96.44 98 ARG A N 1
ATOM 817 C CA . ARG A 1 98 ? 2.975 -11.568 10.646 1.00 96.44 98 ARG A CA 1
ATOM 818 C C . ARG A 1 98 ? 3.383 -12.877 11.325 1.00 96.44 98 ARG A C 1
ATOM 820 O O . ARG A 1 98 ? 4.553 -13.065 11.620 1.00 96.44 98 ARG A O 1
ATOM 827 N N . MET A 1 99 ? 2.442 -13.803 11.517 1.00 96.31 99 MET A N 1
ATOM 828 C CA . MET A 1 99 ? 2.725 -15.151 12.026 1.00 96.31 99 MET A CA 1
ATOM 829 C C . MET A 1 99 ? 3.514 -16.017 11.032 1.00 96.31 99 MET A C 1
ATOM 831 O O . MET A 1 99 ? 4.071 -17.038 11.423 1.00 96.31 99 MET A O 1
ATOM 835 N N . LYS A 1 100 ? 3.505 -15.661 9.741 1.00 96.94 100 LYS A N 1
ATOM 836 C CA . LYS A 1 100 ? 4.100 -16.458 8.655 1.00 96.94 100 LYS A CA 1
ATOM 837 C C . LYS A 1 100 ? 5.129 -15.698 7.824 1.00 96.94 100 LYS A C 1
ATOM 839 O O . LYS A 1 100 ? 5.952 -16.335 7.178 1.00 96.94 100 LYS A O 1
ATOM 844 N N . TYR A 1 101 ? 5.065 -14.368 7.805 1.00 94.75 101 TYR A N 1
ATOM 845 C CA . TYR A 1 101 ? 5.916 -13.539 6.957 1.00 94.75 101 TYR A CA 1
ATOM 846 C C . TYR A 1 101 ? 6.599 -12.435 7.758 1.00 94.75 101 TYR A C 1
ATOM 848 O O . TYR A 1 101 ? 6.022 -11.865 8.683 1.00 94.75 101 TYR A O 1
ATOM 856 N N . GLU A 1 102 ? 7.803 -12.082 7.322 1.00 91.06 102 GLU A N 1
ATOM 857 C CA . GLU A 1 102 ? 8.583 -10.957 7.824 1.00 91.06 102 GLU A CA 1
ATOM 858 C C . GLU A 1 102 ? 8.701 -9.886 6.732 1.00 91.06 102 GLU A C 1
ATOM 860 O O . GLU A 1 102 ? 8.854 -10.191 5.549 1.00 91.06 102 GLU A O 1
ATOM 865 N N . THR A 1 103 ? 8.652 -8.612 7.118 1.00 90.19 103 THR A N 1
ATOM 866 C CA . THR A 1 103 ? 8.908 -7.498 6.199 1.00 90.19 103 THR A CA 1
ATOM 867 C C . THR A 1 103 ? 10.384 -7.140 6.183 1.00 90.19 103 THR A C 1
ATOM 869 O O . THR A 1 103 ? 10.910 -6.678 7.193 1.00 90.19 103 THR A O 1
ATOM 872 N N . ARG A 1 104 ? 11.024 -7.245 5.017 1.00 86.50 104 ARG A N 1
ATOM 873 C CA . ARG A 1 104 ? 12.385 -6.746 4.777 1.00 86.50 104 ARG A CA 1
ATOM 874 C C . ARG A 1 104 ? 12.353 -5.736 3.642 1.00 86.50 104 ARG A C 1
ATOM 876 O O . ARG A 1 104 ? 11.860 -6.044 2.562 1.00 86.50 104 ARG A O 1
ATOM 883 N N . TYR A 1 105 ? 12.833 -4.520 3.892 1.00 85.69 105 TYR A N 1
ATOM 884 C CA . TYR A 1 105 ? 12.782 -3.439 2.895 1.00 85.69 105 TYR A CA 1
ATOM 885 C C . TYR A 1 105 ? 14.019 -2.542 2.865 1.00 85.69 105 TYR A C 1
ATOM 887 O O . TYR A 1 105 ? 14.189 -1.769 1.922 1.00 85.69 105 TYR A O 1
ATOM 895 N N . LEU A 1 106 ? 14.890 -2.636 3.872 1.00 85.50 106 LEU A N 1
ATOM 896 C CA . LEU A 1 106 ? 16.161 -1.928 3.862 1.00 85.50 106 LEU A CA 1
ATOM 897 C C . LEU A 1 106 ? 17.128 -2.648 2.924 1.00 85.50 106 LEU A C 1
ATOM 899 O O . LEU A 1 106 ? 17.173 -3.877 2.896 1.00 85.50 106 LEU A O 1
ATOM 903 N N . GLY A 1 107 ? 17.926 -1.871 2.183 1.00 81.25 107 GLY A N 1
ATOM 904 C CA . GLY A 1 107 ? 18.911 -2.405 1.235 1.00 81.25 107 GLY A CA 1
ATOM 905 C C . GLY A 1 107 ? 19.814 -3.453 1.881 1.00 81.25 107 GLY A C 1
ATOM 906 O O . GLY A 1 107 ? 19.885 -4.570 1.386 1.00 81.25 107 GLY A O 1
ATOM 907 N N . ARG A 1 108 ? 20.350 -3.153 3.070 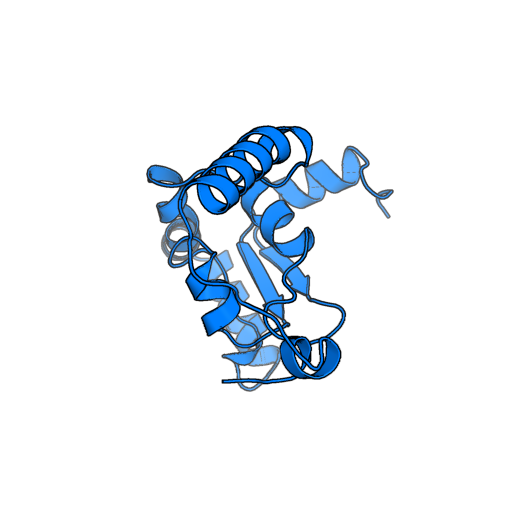1.00 85.00 108 ARG A N 1
ATOM 908 C CA . ARG A 1 108 ? 21.223 -4.061 3.831 1.00 85.00 108 ARG A CA 1
ATOM 909 C C . ARG A 1 108 ? 20.620 -5.451 4.100 1.00 85.00 108 ARG A C 1
ATOM 911 O O . ARG A 1 108 ? 21.357 -6.426 4.153 1.00 85.00 108 ARG A O 1
ATOM 918 N N . ASP A 1 109 ? 19.297 -5.542 4.265 1.00 84.12 109 ASP A N 1
ATOM 919 C CA . ASP A 1 109 ? 18.609 -6.802 4.584 1.00 84.12 109 ASP A CA 1
ATOM 920 C C . ASP A 1 109 ? 18.258 -7.587 3.305 1.00 84.12 109 ASP A C 1
ATOM 922 O O . ASP A 1 109 ? 18.057 -8.802 3.340 1.00 84.12 109 ASP A O 1
ATOM 926 N N . LEU A 1 110 ? 18.150 -6.885 2.171 1.00 85.50 110 LEU A N 1
ATOM 927 C CA . LEU A 1 110 ? 17.687 -7.423 0.893 1.00 85.50 110 LEU A CA 1
ATOM 928 C C . LEU A 1 110 ? 18.818 -7.719 -0.094 1.00 85.50 110 LEU A C 1
ATOM 930 O O . LEU A 1 110 ? 18.686 -8.637 -0.897 1.00 85.50 110 LEU A O 1
ATOM 934 N N . GLU A 1 111 ? 19.904 -6.950 -0.070 1.00 89.25 111 GLU A N 1
ATOM 935 C CA . GLU A 1 111 ? 21.013 -7.051 -1.024 1.00 89.25 111 GLU A CA 1
ATOM 936 C C . GLU A 1 111 ? 21.634 -8.453 -1.068 1.00 89.25 111 GLU A C 1
ATOM 938 O O . GLU A 1 111 ? 21.709 -9.004 -2.169 1.00 89.25 111 GLU A O 1
ATOM 943 N N . PRO A 1 112 ? 21.978 -9.105 0.064 1.00 89.62 112 PRO A N 1
ATOM 944 C CA . PRO A 1 112 ? 22.548 -10.452 0.023 1.00 89.62 112 PRO A CA 1
ATOM 945 C C . PRO A 1 112 ? 21.620 -11.471 -0.652 1.00 89.62 112 PRO A C 1
ATOM 947 O O . PRO A 1 112 ? 22.059 -12.285 -1.464 1.00 89.62 112 PRO A O 1
ATOM 950 N N . VAL A 1 113 ? 20.316 -11.393 -0.362 1.00 87.44 113 VAL A N 1
ATOM 951 C CA . VAL A 1 113 ? 19.303 -12.291 -0.936 1.00 87.44 113 VAL A CA 1
ATOM 952 C C . VAL A 1 113 ? 19.127 -12.021 -2.430 1.00 87.44 113 VAL A C 1
ATOM 954 O O . VAL A 1 113 ? 19.131 -12.957 -3.225 1.00 87.44 113 VAL A O 1
ATOM 957 N N . ARG A 1 114 ? 19.036 -10.747 -2.828 1.00 89.44 114 ARG A N 1
ATOM 958 C CA . ARG A 1 114 ? 18.867 -10.338 -4.230 1.00 89.44 114 ARG A CA 1
ATOM 959 C C . ARG A 1 114 ? 20.049 -10.753 -5.099 1.00 89.44 114 ARG A C 1
ATOM 961 O O . ARG A 1 114 ? 19.835 -11.241 -6.204 1.00 89.44 114 ARG A O 1
ATOM 968 N N . PHE A 1 115 ? 21.280 -10.584 -4.616 1.00 92.31 115 PHE A N 1
ATOM 969 C CA . PHE A 1 115 ? 22.464 -11.004 -5.368 1.00 92.31 115 PHE A CA 1
ATOM 970 C C . PHE A 1 115 ? 22.581 -12.526 -5.460 1.00 92.31 115 PHE A C 1
ATOM 972 O O . PHE A 1 115 ? 22.974 -13.033 -6.509 1.00 92.31 115 PHE A O 1
ATOM 979 N N . CYS A 1 116 ? 22.181 -13.259 -4.418 1.00 92.50 116 CYS A N 1
ATOM 980 C CA . CYS A 1 116 ? 22.106 -14.718 -4.470 1.00 92.50 116 CYS A CA 1
ATOM 981 C C . CYS A 1 116 ? 21.071 -15.193 -5.504 1.00 92.50 116 CYS A C 1
ATOM 983 O O . CYS A 1 116 ? 21.390 -16.011 -6.364 1.00 92.50 116 CYS A O 1
ATOM 985 N N . GLU A 1 117 ? 19.861 -14.626 -5.488 1.00 91.88 117 GLU A N 1
ATOM 986 C CA . GLU A 1 117 ? 18.806 -14.958 -6.453 1.00 91.88 117 GLU A CA 1
ATOM 987 C C . GLU A 1 117 ? 19.221 -14.613 -7.890 1.00 91.88 117 GLU A C 1
ATOM 989 O O . GLU A 1 117 ? 19.015 -15.407 -8.809 1.00 91.88 117 GLU A O 1
ATOM 994 N N . LEU A 1 118 ? 19.851 -13.450 -8.086 1.00 91.50 118 LEU A N 1
ATOM 995 C CA . LEU A 1 118 ? 20.393 -13.047 -9.379 1.00 91.50 118 LEU A CA 1
ATOM 996 C C . LEU A 1 118 ? 21.468 -14.028 -9.860 1.00 91.50 118 LEU A C 1
ATOM 998 O O . LEU A 1 118 ? 21.399 -14.488 -10.997 1.00 91.50 118 LEU A O 1
ATOM 1002 N N . CYS A 1 119 ? 22.430 -14.377 -9.003 1.00 93.31 119 CYS A N 1
ATOM 1003 C CA . CYS A 1 119 ? 23.480 -15.344 -9.320 1.00 93.31 119 CYS A CA 1
ATOM 1004 C C . CYS A 1 119 ? 22.882 -16.707 -9.693 1.00 93.31 119 CYS A C 1
ATOM 1006 O O . CYS A 1 119 ? 23.243 -17.281 -10.720 1.00 93.31 119 CYS A O 1
ATOM 1008 N N . TYR A 1 120 ? 21.912 -17.196 -8.917 1.00 94.19 120 TYR A N 1
ATOM 1009 C CA . TYR A 1 120 ? 21.203 -18.436 -9.215 1.00 94.19 120 TYR A CA 1
ATOM 1010 C C . TYR A 1 120 ? 20.520 -18.378 -10.585 1.00 94.19 120 TYR A C 1
ATOM 1012 O O . TYR A 1 120 ? 20.715 -19.276 -11.404 1.00 94.19 120 TYR A O 1
ATOM 1020 N N . LYS A 1 121 ? 19.772 -17.306 -10.874 1.00 91.81 121 LYS A N 1
ATOM 1021 C CA . LYS A 1 121 ? 19.091 -17.124 -12.164 1.00 91.81 121 LYS A CA 1
ATOM 1022 C C . LYS A 1 121 ? 20.081 -17.081 -13.324 1.00 91.81 121 LYS A C 1
ATOM 1024 O O . LYS A 1 121 ? 19.874 -17.791 -14.298 1.00 91.81 121 LYS A O 1
ATOM 1029 N N . LEU A 1 122 ? 21.185 -16.345 -13.200 1.00 90.69 122 LEU A N 1
ATOM 1030 C CA . LEU A 1 122 ? 22.226 -16.279 -14.234 1.00 90.69 122 LEU A CA 1
ATOM 1031 C C . LEU A 1 122 ? 22.870 -17.643 -14.532 1.00 90.69 122 LEU A C 1
ATOM 1033 O O . LEU A 1 122 ? 23.284 -17.883 -15.663 1.00 90.69 122 LEU A O 1
ATOM 1037 N N . ASN A 1 123 ? 22.947 -18.536 -13.540 1.00 93.50 123 ASN A N 1
ATOM 1038 C CA . ASN A 1 123 ? 23.569 -19.854 -13.692 1.00 93.50 123 ASN A CA 1
ATOM 1039 C C . ASN A 1 123 ? 22.587 -20.977 -14.070 1.00 93.50 123 ASN A C 1
ATOM 1041 O O . ASN A 1 123 ? 23.026 -22.021 -14.553 1.00 93.50 123 ASN A O 1
ATOM 1045 N N . THR A 1 124 ? 21.279 -20.791 -13.865 1.00 94.31 124 THR A N 1
ATOM 1046 C CA . THR A 1 124 ? 20.267 -21.848 -14.071 1.00 94.31 124 THR A CA 1
ATOM 1047 C C . THR A 1 124 ? 19.265 -21.546 -15.179 1.00 94.31 124 THR A C 1
ATOM 1049 O O . THR A 1 124 ? 18.861 -22.468 -15.886 1.00 94.31 124 THR A O 1
ATOM 1052 N N . TYR A 1 125 ? 18.886 -20.281 -15.384 1.00 89.38 125 TYR A N 1
ATOM 1053 C CA . TYR A 1 125 ? 17.965 -19.910 -16.454 1.00 89.38 125 TYR A CA 1
ATOM 1054 C C . TYR A 1 125 ? 18.708 -19.876 -17.789 1.00 89.38 125 TYR A C 1
ATOM 1056 O O . TYR A 1 125 ? 19.700 -19.169 -17.962 1.00 89.38 125 TYR A O 1
ATOM 1064 N N . ARG A 1 126 ? 18.217 -20.664 -18.747 1.00 85.38 126 ARG A N 1
ATOM 1065 C CA . ARG A 1 126 ? 18.735 -20.707 -20.122 1.00 85.38 126 ARG A CA 1
ATOM 1066 C C . ARG A 1 126 ? 17.953 -19.798 -21.067 1.00 85.38 126 ARG A C 1
ATOM 1068 O O . ARG A 1 126 ? 18.504 -19.371 -22.082 1.00 85.38 126 ARG A O 1
ATOM 1075 N N . ASP A 1 127 ? 16.714 -19.472 -20.709 1.00 87.25 127 ASP A N 1
ATOM 1076 C CA . ASP A 1 127 ? 15.863 -18.586 -21.490 1.00 87.25 127 ASP A CA 1
ATOM 1077 C C . ASP A 1 127 ? 16.402 -17.161 -21.441 1.00 87.25 127 ASP A C 1
ATOM 1079 O O . ASP A 1 127 ? 16.572 -16.556 -20.379 1.00 87.25 127 ASP A O 1
ATOM 1083 N N . ARG A 1 128 ? 16.667 -16.607 -22.622 1.00 78.94 128 ARG A N 1
ATOM 1084 C CA . ARG A 1 128 ? 16.994 -15.193 -22.764 1.00 78.94 128 ARG A CA 1
ATOM 1085 C C . ARG A 1 128 ? 15.685 -14.432 -22.903 1.00 78.94 128 ARG A C 1
ATOM 1087 O O . ARG A 1 128 ? 14.971 -14.605 -23.882 1.00 78.94 128 ARG A O 1
ATOM 1094 N N . ILE A 1 129 ? 15.390 -13.585 -21.925 1.00 81.69 129 ILE A N 1
ATOM 1095 C CA . ILE A 1 129 ? 14.276 -12.639 -21.981 1.00 81.69 129 ILE A CA 1
ATOM 1096 C C . ILE A 1 129 ? 14.872 -11.270 -22.289 1.00 81.69 129 ILE A C 1
ATOM 1098 O O . ILE A 1 129 ? 15.788 -10.818 -21.602 1.00 81.69 129 ILE A O 1
ATOM 1102 N N . TRP A 1 130 ? 14.358 -10.605 -23.316 1.00 84.88 130 TRP A N 1
ATOM 1103 C CA . TRP A 1 130 ? 14.700 -9.224 -23.629 1.00 84.88 130 TRP A CA 1
ATOM 1104 C C . TRP A 1 130 ? 13.435 -8.460 -23.997 1.00 84.88 130 TRP A C 1
ATOM 1106 O O . TRP A 1 130 ? 12.486 -9.015 -24.547 1.00 84.88 130 TRP A O 1
ATOM 1116 N N . TYR A 1 131 ? 13.436 -7.169 -23.693 1.00 84.06 131 TYR A N 1
ATOM 1117 C CA . TYR A 1 131 ? 12.350 -6.263 -24.030 1.00 84.06 131 TYR A CA 1
ATOM 1118 C C . TYR A 1 131 ? 12.861 -5.308 -25.099 1.00 84.06 131 TYR A C 1
ATOM 1120 O O . TYR A 1 131 ? 13.901 -4.678 -24.919 1.00 84.06 131 TYR A O 1
ATOM 1128 N N . THR A 1 132 ? 12.148 -5.208 -26.217 1.00 88.25 132 THR A N 1
ATOM 1129 C CA . THR A 1 132 ? 12.499 -4.280 -27.304 1.00 88.25 132 THR A CA 1
ATOM 1130 C C . THR A 1 132 ? 12.148 -2.835 -26.963 1.00 88.25 132 THR A C 1
ATOM 1132 O O . THR A 1 132 ? 12.708 -1.915 -27.547 1.00 88.25 132 THR A O 1
ATOM 1135 N N . ASP A 1 133 ? 11.235 -2.636 -26.012 1.00 87.88 133 ASP A N 1
ATOM 1136 C CA . ASP A 1 133 ? 10.817 -1.329 -25.524 1.00 87.88 133 ASP A CA 1
ATOM 1137 C C . ASP A 1 133 ? 10.580 -1.393 -24.008 1.00 87.88 133 ASP A C 1
ATOM 1139 O O . ASP A 1 133 ? 9.616 -1.984 -23.512 1.00 87.88 133 ASP A O 1
ATOM 1143 N N . VAL A 1 134 ? 11.492 -0.770 -23.263 1.00 84.50 134 VAL A N 1
ATOM 1144 C CA . VAL A 1 134 ? 11.433 -0.695 -21.800 1.00 84.50 134 VAL A CA 1
ATOM 1145 C C . VAL A 1 134 ? 10.275 0.192 -21.334 1.00 84.50 134 VAL A C 1
ATOM 1147 O O . VAL A 1 134 ? 9.668 -0.079 -20.298 1.00 84.50 134 VAL A O 1
ATOM 1150 N N . HIS A 1 135 ? 9.921 1.238 -22.085 1.00 83.00 135 HIS A N 1
ATOM 1151 C CA . HIS A 1 135 ? 8.796 2.102 -21.732 1.00 83.00 135 HIS A CA 1
ATOM 1152 C C . HIS A 1 135 ? 7.474 1.360 -21.866 1.00 83.00 135 HIS A C 1
ATOM 1154 O O . HIS A 1 135 ? 6.633 1.468 -20.970 1.00 83.00 135 HIS A O 1
ATOM 1160 N N . LYS A 1 136 ? 7.324 0.576 -22.937 1.00 82.88 136 LYS A N 1
ATOM 1161 C CA . LYS A 1 136 ? 6.162 -0.283 -23.168 1.00 82.88 136 LYS A CA 1
ATOM 1162 C C . LYS A 1 136 ? 5.973 -1.269 -22.020 1.00 82.88 136 LYS A C 1
ATOM 1164 O O . LYS A 1 136 ? 4.892 -1.308 -21.446 1.00 82.88 136 LYS A O 1
ATOM 1169 N N . TYR A 1 137 ? 7.039 -1.940 -21.583 1.00 80.94 137 TYR A N 1
ATOM 1170 C CA . TYR A 1 137 ? 6.993 -2.843 -20.427 1.00 80.94 137 TYR A CA 1
ATOM 1171 C C . TYR A 1 137 ? 6.407 -2.185 -19.161 1.00 80.94 137 TYR A C 1
ATOM 1173 O O . TYR A 1 137 ? 5.569 -2.770 -18.476 1.00 80.94 137 TYR A O 1
ATOM 1181 N N . PHE A 1 138 ? 6.808 -0.946 -18.854 1.00 76.31 138 PHE A N 1
ATOM 1182 C CA . PHE A 1 138 ? 6.313 -0.230 -17.669 1.00 76.3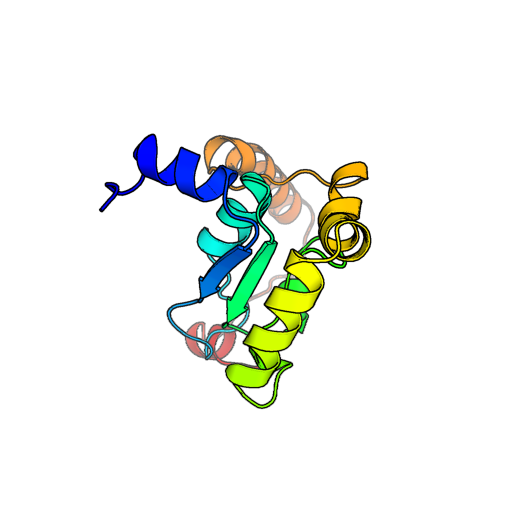1 138 PHE A CA 1
ATOM 1183 C C . PHE A 1 138 ? 4.900 0.357 -17.824 1.00 76.31 138 PHE A C 1
ATOM 1185 O O . PHE A 1 138 ? 4.315 0.777 -16.820 1.00 76.31 138 PHE A O 1
ATOM 1192 N N . LEU A 1 139 ? 4.380 0.449 -19.050 1.00 77.81 139 LEU A N 1
ATOM 1193 C CA . LEU A 1 139 ? 3.068 1.023 -19.378 1.00 77.81 139 LEU A CA 1
ATOM 1194 C C . LEU A 1 139 ? 2.007 -0.033 -19.705 1.00 77.81 139 LEU A C 1
ATOM 1196 O O . LEU A 1 139 ? 0.817 0.245 -19.574 1.00 77.81 139 LEU A O 1
ATOM 1200 N N . GLU A 1 140 ? 2.413 -1.228 -20.129 1.00 64.88 140 GLU A N 1
ATOM 1201 C CA . GLU A 1 140 ? 1.498 -2.316 -20.449 1.00 64.88 140 GLU A CA 1
ATOM 1202 C C . GLU A 1 140 ? 0.797 -2.815 -19.187 1.00 64.88 140 GLU A C 1
ATOM 1204 O O . GLU A 1 140 ? 1.411 -3.135 -18.166 1.00 64.88 140 GLU A O 1
ATOM 1209 N N . THR A 1 141 ? -0.529 -2.851 -19.263 1.00 53.19 141 THR A N 1
ATOM 1210 C CA . THR A 1 141 ? -1.399 -3.225 -18.157 1.00 53.19 141 THR A CA 1
ATOM 1211 C C . THR A 1 141 ? -2.202 -4.461 -18.547 1.00 53.19 141 THR A C 1
ATOM 1213 O O . THR A 1 141 ? -3.304 -4.318 -19.062 1.00 53.19 141 THR A O 1
ATOM 1216 N N . ASP A 1 142 ? -1.673 -5.657 -18.263 1.00 52.41 142 ASP A N 1
ATOM 1217 C CA . ASP A 1 142 ? -2.430 -6.924 -18.361 1.00 52.41 142 ASP A CA 1
ATOM 1218 C C . ASP A 1 142 ? -3.780 -6.835 -17.629 1.00 52.41 142 ASP A C 1
ATOM 1220 O O . ASP A 1 142 ? -3.803 -6.327 -16.474 1.00 52.41 142 ASP A O 1
#

Radius of gyration: 17.6 Å; chains: 1; bounding box: 40×41×45 Å

pLDDT: mean 91.71, std 7.66, range [52.41, 98.62]

Sequence (142 aa):
MCARRSQCELEKLSTSKFYLAFESTTLRRDYITEKFWRSLSHGTIPIVFGPKRRSYERIAPPNSFIYAKDYSDPQTLAKHLKDVGANQNEYEKYHKWRMKYETRYLGRDLEPVRFCELCYKLNTYRDRIWYTDVHKYFLETD

Secondary structure (DSSP, 8-state):
-PPTT-HHHHHHHHH-SEEEEE-S-SSSTT---HHHHHHHHTT-EEEEESS-HHHHHTTSPTT--EEGGGSSSHHHHHHHHHHHHH-HHHHHHTTGGGGT-----SHHHHHHHHHHHHHHHHHH-------S-HHHHHH---

Foldseek 3Di:
DDDPPDPVVLVVLLPDQEFAQEDPEQQFQLPRDVSCLVSLQSNHAYAYDHYDPVSCVVPPQPLQHHDPVVDPDPVRVVVVCVVCVVDPVSSCSNVPSVVPDDRDDDCVRCVVVVVVVVVCCVVPPPDDDDDPDPVCNGRDDD